Protein AF-A0AAJ1WDN5-F1 (afdb_monomer)

Sequence (62 aa):
QFNVQVDVWVSTMKEVDAFYFALDEVMRGNGWQCAYTEQTDDEDLEGAKRIIKRYVANISLN

Structure (mmCIF, N/CA/C/O backbone):
data_AF-A0AAJ1WDN5-F1
#
_entry.id   AF-A0AAJ1WDN5-F1
#
loop_
_atom_site.group_PDB
_atom_site.id
_atom_site.type_symbol
_atom_site.label_atom_id
_atom_site.label_alt_id
_atom_site.label_comp_id
_atom_site.label_asym_id
_atom_site.label_entity_id
_atom_site.label_seq_id
_atom_site.pdbx_PDB_ins_code
_atom_site.C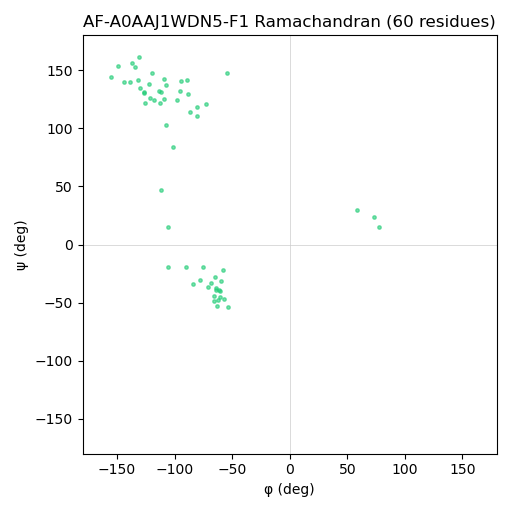artn_x
_atom_site.Cartn_y
_atom_site.Cartn_z
_atom_site.occupancy
_atom_site.B_iso_or_equiv
_atom_site.auth_seq_id
_atom_site.auth_comp_id
_atom_site.au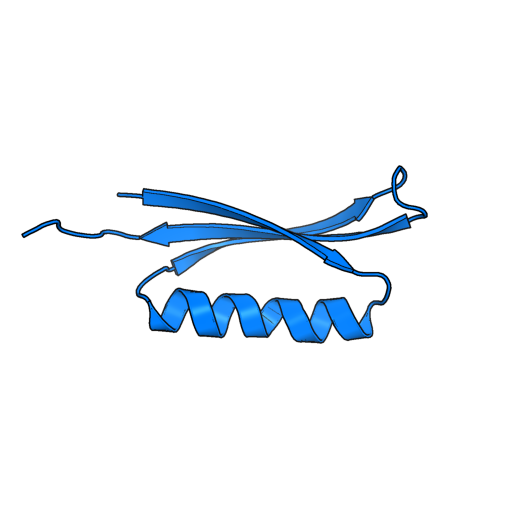th_asym_id
_atom_site.auth_atom_id
_atom_site.pdbx_PDB_model_num
ATOM 1 N N . GLN A 1 1 ? 9.101 6.447 -16.780 1.00 85.75 1 GLN A N 1
ATOM 2 C CA . GLN A 1 1 ? 8.920 6.272 -15.327 1.00 85.75 1 GLN A CA 1
ATOM 3 C C . GLN A 1 1 ? 7.434 6.334 -15.032 1.00 8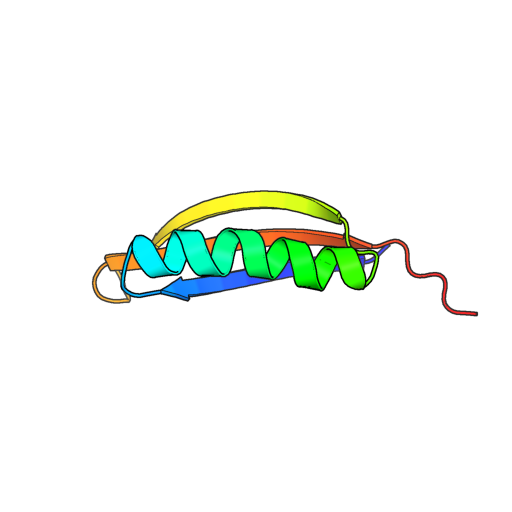5.75 1 GLN A C 1
ATOM 5 O O . GLN A 1 1 ? 6.777 7.259 -15.493 1.00 85.75 1 GLN A O 1
ATOM 10 N N . PHE A 1 2 ? 6.918 5.343 -14.317 1.00 92.75 2 PHE A N 1
ATOM 11 C CA . PHE A 1 2 ? 5.528 5.253 -13.890 1.00 92.75 2 PHE A CA 1
ATOM 12 C C . PHE A 1 2 ? 5.456 5.466 -12.383 1.00 92.75 2 PHE A C 1
ATOM 14 O O . PHE A 1 2 ? 6.337 5.002 -11.661 1.00 92.75 2 PHE A O 1
ATOM 21 N N . ASN A 1 3 ? 4.409 6.154 -11.934 1.00 94.88 3 ASN A N 1
ATOM 22 C CA . ASN A 1 3 ? 4.111 6.378 -10.526 1.00 94.88 3 ASN A CA 1
ATOM 23 C C . ASN A 1 3 ? 2.673 5.931 -10.274 1.00 94.88 3 ASN A C 1
ATOM 25 O O . ASN A 1 3 ? 1.776 6.333 -11.015 1.00 94.88 3 ASN A O 1
ATOM 29 N N . VAL A 1 4 ? 2.455 5.118 -9.247 1.00 95.50 4 VAL A N 1
ATOM 30 C CA . VAL A 1 4 ? 1.117 4.670 -8.847 1.00 95.50 4 VAL A CA 1
ATOM 31 C C . VAL A 1 4 ? 0.951 4.842 -7.346 1.00 95.50 4 VAL A C 1
ATOM 33 O O . VAL A 1 4 ? 1.894 4.615 -6.590 1.00 95.50 4 VAL A O 1
ATOM 36 N N . GLN A 1 5 ? -0.239 5.254 -6.923 1.00 97.12 5 GLN A N 1
ATOM 37 C CA . GLN A 1 5 ? -0.643 5.240 -5.525 1.00 97.12 5 GLN A CA 1
ATOM 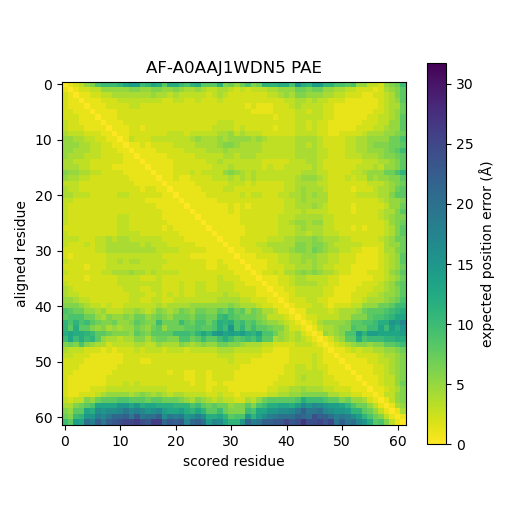38 C C . GLN A 1 5 ? -1.664 4.124 -5.319 1.00 97.12 5 GLN A C 1
ATOM 40 O O . GLN A 1 5 ? -2.545 3.926 -6.155 1.00 97.12 5 GLN A O 1
ATOM 45 N N . VAL A 1 6 ? -1.509 3.394 -4.222 1.00 95.94 6 VAL A N 1
ATOM 46 C CA . VAL A 1 6 ? -2.435 2.365 -3.769 1.00 95.94 6 VAL A CA 1
ATOM 47 C C . VAL A 1 6 ? -2.913 2.753 -2.381 1.00 95.94 6 VAL A C 1
ATOM 49 O O . VAL A 1 6 ? -2.102 2.969 -1.477 1.00 95.94 6 VAL A O 1
ATOM 52 N N . ASP A 1 7 ? -4.230 2.813 -2.237 1.00 95.25 7 ASP A N 1
ATOM 53 C CA . ASP A 1 7 ? -4.921 3.120 -0.997 1.00 95.25 7 ASP A CA 1
ATOM 54 C C . ASP A 1 7 ? -5.761 1.909 -0.605 1.00 95.25 7 ASP A C 1
ATOM 56 O O . ASP A 1 7 ? -6.565 1.421 -1.403 1.00 95.25 7 ASP A O 1
ATOM 60 N N . VAL A 1 8 ? -5.548 1.399 0.606 1.00 94.69 8 VAL A N 1
ATOM 61 C CA . VAL A 1 8 ? -6.268 0.232 1.125 1.00 94.69 8 VAL A CA 1
ATOM 62 C C . VAL A 1 8 ? -6.902 0.595 2.453 1.00 94.69 8 VAL A C 1
ATOM 64 O O . VAL A 1 8 ? -6.196 0.962 3.388 1.00 94.69 8 VAL A O 1
ATOM 67 N N . TRP A 1 9 ? -8.223 0.460 2.533 1.00 95.06 9 TRP A N 1
ATOM 68 C CA . TRP A 1 9 ? -8.985 0.619 3.765 1.00 95.06 9 TRP A CA 1
ATOM 69 C C . TRP A 1 9 ? -9.217 -0.742 4.410 1.00 95.06 9 TRP A C 1
ATOM 71 O O . TRP A 1 9 ? -9.628 -1.691 3.741 1.00 95.06 9 TRP A O 1
ATOM 81 N N . VAL A 1 10 ? -8.950 -0.833 5.708 1.00 93.69 10 VAL A N 1
ATOM 82 C CA . VAL A 1 10 ? -9.114 -2.041 6.520 1.00 93.69 10 VAL A CA 1
ATOM 83 C C . VAL A 1 10 ? -9.752 -1.696 7.859 1.00 93.69 10 VAL A C 1
ATOM 85 O O . VAL A 1 10 ? -9.653 -0.569 8.343 1.00 93.69 10 VAL A O 1
ATOM 88 N N . SER A 1 11 ? -10.401 -2.671 8.486 1.00 90.75 11 SER A N 1
ATOM 89 C CA . SER A 1 11 ? -11.170 -2.433 9.710 1.00 90.75 11 SER A CA 1
ATOM 90 C C . SER A 1 11 ? -10.335 -2.597 10.981 1.00 90.75 11 SER A C 1
ATOM 92 O O . SER A 1 11 ? -10.721 -2.108 12.040 1.00 90.75 11 SER A O 1
ATOM 94 N N . THR A 1 12 ? -9.191 -3.288 10.917 1.00 89.31 12 THR A N 1
ATOM 95 C CA . THR A 1 12 ? -8.394 -3.626 12.108 1.00 89.31 12 THR A CA 1
ATOM 96 C C . THR A 1 12 ? -6.896 -3.365 11.934 1.00 89.31 12 THR A C 1
ATOM 98 O O . THR A 1 12 ? -6.350 -3.491 10.843 1.00 89.31 12 THR A O 1
ATOM 101 N N . MET A 1 13 ? -6.181 -3.091 13.037 1.00 87.88 13 MET A N 1
ATOM 102 C CA . MET A 1 13 ? -4.706 -2.997 13.014 1.00 87.88 13 MET A CA 1
ATOM 103 C C . MET A 1 13 ? -4.033 -4.293 12.554 1.00 87.88 13 MET A C 1
ATOM 105 O O . MET A 1 13 ? -2.988 -4.256 11.917 1.00 87.88 13 MET A O 1
ATOM 109 N N . LYS A 1 14 ? -4.638 -5.450 12.844 1.00 90.44 14 LYS A N 1
ATOM 110 C CA . LYS A 1 14 ? -4.106 -6.741 12.398 1.00 90.44 14 LYS A CA 1
ATOM 111 C C . LYS A 1 14 ? -4.106 -6.850 10.870 1.00 90.44 14 LYS A C 1
ATOM 113 O O . LYS A 1 14 ? -3.176 -7.408 10.295 1.00 90.44 14 LYS A O 1
ATOM 118 N N . GLU A 1 15 ? -5.145 -6.335 10.219 1.00 92.31 15 GLU A N 1
ATOM 119 C CA . GLU A 1 15 ? -5.208 -6.269 8.759 1.00 92.31 15 GLU A CA 1
ATOM 120 C C . GLU A 1 15 ? -4.232 -5.235 8.206 1.00 92.31 15 GLU A C 1
ATOM 122 O O . GLU A 1 15 ? -3.604 -5.507 7.187 1.00 92.31 15 GLU A O 1
ATOM 127 N N . VAL A 1 16 ? -4.039 -4.103 8.895 1.00 91.38 16 VAL A N 1
ATOM 128 C CA . VAL A 1 16 ? -3.013 -3.122 8.511 1.00 91.38 16 VAL A CA 1
ATOM 129 C C . VAL A 1 16 ? -1.656 -3.809 8.384 1.00 91.38 16 VAL A C 1
ATOM 131 O O . VAL A 1 16 ? -1.043 -3.755 7.320 1.00 91.38 16 VAL A O 1
ATOM 134 N N . ASP A 1 17 ? -1.221 -4.526 9.420 1.00 90.62 17 ASP A N 1
ATOM 135 C CA . ASP A 1 17 ? 0.070 -5.219 9.408 1.00 90.62 17 ASP A CA 1
ATOM 136 C C . ASP A 1 17 ? 0.153 -6.272 8.290 1.00 90.62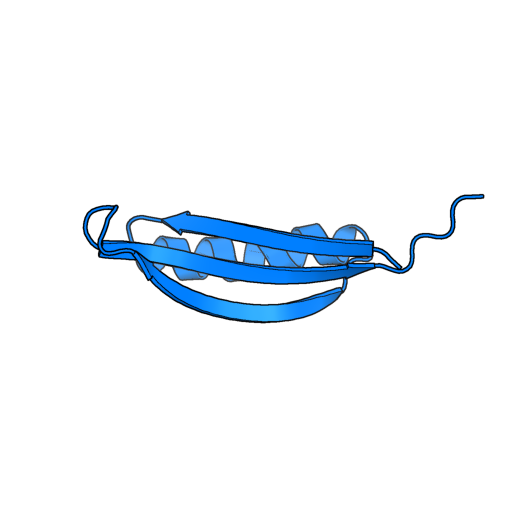 17 ASP A C 1
ATOM 138 O O . ASP A 1 17 ? 1.180 -6.392 7.616 1.00 90.62 17 ASP A O 1
ATOM 142 N N . ALA A 1 18 ? -0.937 -7.008 8.050 1.00 91.94 18 ALA A N 1
ATOM 143 C CA . ALA A 1 18 ? -0.995 -8.032 7.009 1.00 91.94 18 ALA A CA 1
ATOM 144 C C . ALA A 1 18 ? -0.870 -7.439 5.594 1.00 91.94 18 ALA A C 1
ATOM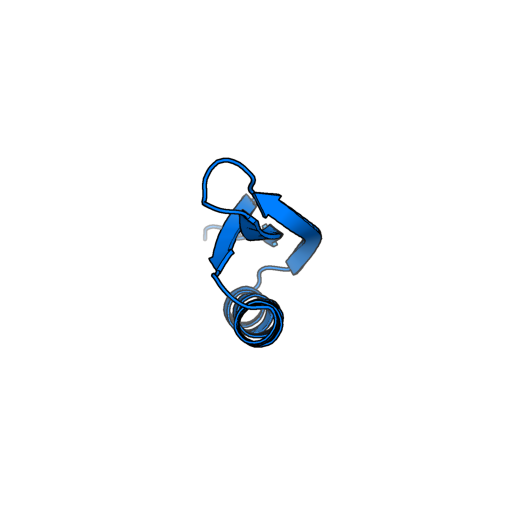 146 O O . ALA A 1 18 ? -0.068 -7.916 4.788 1.00 91.94 18 ALA A O 1
ATOM 147 N N . PHE A 1 19 ? -1.633 -6.388 5.283 1.00 94.00 19 PHE A N 1
ATOM 148 C CA . PHE A 1 19 ? -1.640 -5.782 3.950 1.00 94.00 19 PHE A CA 1
ATOM 149 C C . PHE A 1 19 ? -0.424 -4.893 3.700 1.00 94.00 19 PHE A C 1
ATOM 151 O O . PHE A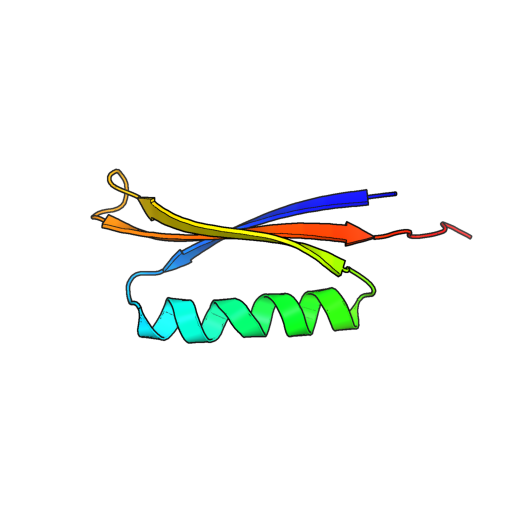 1 19 ? 0.048 -4.813 2.564 1.00 94.00 19 PHE A O 1
ATOM 158 N N . TYR A 1 20 ? 0.128 -4.268 4.741 1.00 93.12 20 TYR A N 1
ATOM 159 C CA . TYR A 1 20 ? 1.265 -3.366 4.607 1.00 93.12 20 TYR A CA 1
ATOM 160 C C . TYR A 1 20 ? 2.469 -4.045 3.940 1.00 93.12 20 TYR A C 1
ATOM 162 O O . TYR A 1 20 ? 3.051 -3.484 3.011 1.00 93.12 20 TYR A O 1
ATOM 170 N N . PHE A 1 21 ? 2.832 -5.253 4.377 1.00 90.81 21 PHE A N 1
ATOM 171 C CA . PHE A 1 21 ? 3.969 -5.978 3.799 1.00 90.81 21 PHE A CA 1
ATOM 172 C C . PHE A 1 21 ? 3.600 -6.753 2.533 1.00 90.81 21 PHE A C 1
ATOM 174 O O . PHE A 1 21 ? 4.416 -6.819 1.613 1.00 90.81 21 PHE A O 1
ATOM 181 N N . ALA A 1 22 ?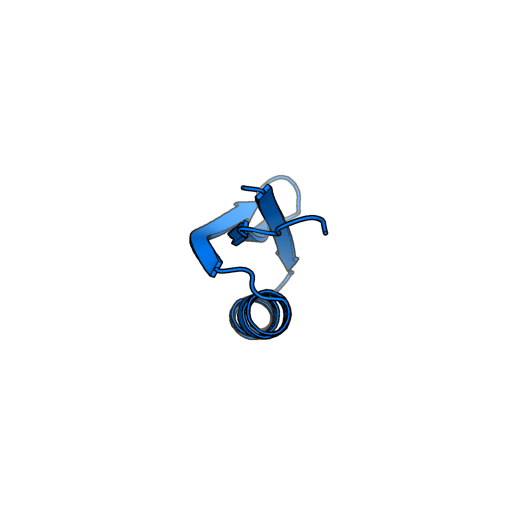 2.374 -7.282 2.449 1.00 95.06 22 ALA A N 1
ATOM 182 C CA . ALA A 1 22 ? 1.915 -8.027 1.278 1.00 95.06 22 ALA A CA 1
ATOM 183 C C . ALA A 1 22 ? 1.912 -7.162 0.004 1.00 95.06 22 ALA A C 1
ATOM 185 O O . ALA A 1 22 ? 2.328 -7.622 -1.060 1.00 95.06 22 ALA A O 1
ATOM 186 N N . LEU A 1 23 ? 1.516 -5.886 0.109 1.00 94.75 23 LEU A N 1
ATOM 187 C CA . LEU A 1 23 ? 1.573 -4.940 -1.013 1.00 94.75 23 LEU A CA 1
ATOM 188 C C . LEU A 1 23 ? 3.009 -4.741 -1.514 1.00 94.75 23 LEU A C 1
ATOM 190 O O . LEU A 1 23 ? 3.267 -4.801 -2.716 1.00 94.75 23 LEU A O 1
ATOM 194 N N . ASP A 1 24 ? 3.961 -4.560 -0.597 1.00 94.75 24 ASP A N 1
ATOM 195 C CA . ASP A 1 24 ? 5.367 -4.360 -0.951 1.00 94.75 24 ASP A CA 1
ATOM 196 C C . ASP A 1 24 ? 6.001 -5.617 -1.556 1.00 94.75 24 ASP A C 1
ATOM 198 O O . ASP A 1 24 ? 6.877 -5.515 -2.414 1.00 94.75 24 ASP A O 1
ATOM 202 N N . GLU A 1 25 ? 5.586 -6.806 -1.119 1.00 95.75 25 GLU A N 1
ATOM 203 C CA . GLU A 1 25 ? 6.013 -8.078 -1.703 1.00 95.75 25 GLU A CA 1
ATOM 204 C C . GLU A 1 25 ? 5.561 -8.204 -3.163 1.00 95.75 25 GLU A C 1
ATOM 206 O O . GLU A 1 25 ? 6.400 -8.390 -4.050 1.00 95.75 25 GLU A O 1
ATOM 211 N N . VAL A 1 26 ? 4.265 -8.010 -3.429 1.00 95.00 26 VAL A N 1
ATOM 212 C CA . VAL A 1 26 ? 3.692 -8.109 -4.780 1.00 95.00 26 VAL A CA 1
ATOM 213 C C . VAL A 1 26 ? 4.289 -7.059 -5.716 1.00 95.00 26 VAL A C 1
ATOM 215 O O . VAL A 1 26 ? 4.715 -7.384 -6.828 1.00 95.00 26 VAL A O 1
ATOM 218 N N . MET A 1 27 ? 4.363 -5.801 -5.278 1.00 94.81 27 MET A N 1
ATOM 219 C CA . MET A 1 27 ? 4.850 -4.698 -6.112 1.00 94.81 27 MET A CA 1
ATOM 220 C C . MET A 1 27 ? 6.333 -4.872 -6.460 1.00 94.81 27 MET A C 1
ATOM 222 O O . MET A 1 27 ? 6.717 -4.777 -7.630 1.00 94.81 27 MET A O 1
ATOM 226 N N . ARG A 1 28 ? 7.164 -5.236 -5.479 1.00 94.38 28 ARG A N 1
ATOM 227 C CA . ARG A 1 28 ? 8.590 -5.520 -5.697 1.00 94.38 28 ARG A CA 1
ATOM 228 C C . ARG A 1 28 ? 8.818 -6.720 -6.609 1.00 94.38 28 ARG A C 1
ATOM 230 O O . ARG A 1 28 ? 9.719 -6.661 -7.442 1.00 94.38 28 ARG A O 1
ATOM 237 N N . GLY A 1 29 ? 7.990 -7.764 -6.508 1.00 94.81 29 GLY A N 1
ATOM 238 C CA . GLY A 1 29 ? 8.011 -8.901 -7.435 1.00 94.81 29 GLY A CA 1
ATOM 239 C C . GLY A 1 29 ? 7.788 -8.501 -8.901 1.00 94.81 29 GLY A C 1
ATOM 240 O O . GLY A 1 29 ? 8.232 -9.205 -9.801 1.00 94.81 29 GLY A O 1
ATOM 241 N N . ASN A 1 30 ? 7.177 -7.337 -9.142 1.00 92.19 30 ASN A N 1
ATOM 242 C CA . ASN A 1 30 ? 6.911 -6.773 -10.467 1.00 92.19 30 ASN A CA 1
ATOM 243 C C . ASN A 1 30 ? 7.836 -5.591 -10.824 1.00 92.19 30 ASN A C 1
ATOM 245 O O . ASN A 1 30 ? 7.546 -4.835 -11.750 1.00 92.19 30 ASN A O 1
ATOM 249 N N . GLY A 1 31 ? 8.939 -5.397 -10.093 1.00 93.56 31 GLY A N 1
ATOM 250 C CA . GLY A 1 31 ? 9.920 -4.346 -10.386 1.00 93.56 31 GLY A CA 1
ATOM 251 C C . GLY A 1 31 ? 9.504 -2.935 -9.956 1.00 93.56 31 GLY A C 1
ATOM 252 O O . GLY A 1 31 ? 10.128 -1.959 -10.376 1.00 93.56 31 GLY A O 1
ATOM 253 N N . TRP A 1 32 ? 8.479 -2.811 -9.113 1.00 95.94 32 TRP A N 1
ATOM 254 C CA . TRP A 1 32 ? 8.082 -1.539 -8.517 1.00 95.94 32 TRP A CA 1
ATOM 255 C C . TRP A 1 32 ? 8.817 -1.303 -7.198 1.00 95.94 32 TRP A C 1
ATOM 257 O O . TRP A 1 32 ? 9.005 -2.213 -6.392 1.00 95.94 32 TRP A O 1
ATOM 267 N N . GLN A 1 33 ? 9.212 -0.058 -6.955 1.00 95.31 33 GLN A N 1
ATOM 268 C CA . GLN A 1 33 ? 9.891 0.366 -5.735 1.00 95.31 33 GLN A CA 1
ATOM 269 C C . GLN A 1 33 ? 8.978 1.275 -4.922 1.00 95.31 33 GLN A C 1
ATOM 271 O O . GLN A 1 33 ? 8.404 2.216 -5.462 1.00 95.31 33 GLN A O 1
ATOM 276 N N . CYS A 1 34 ? 8.843 1.000 -3.626 1.00 96.38 34 CYS A N 1
ATOM 277 C CA . CYS A 1 34 ? 8.071 1.848 -2.723 1.00 96.38 34 CYS A CA 1
ATOM 278 C C . CYS A 1 34 ? 8.840 3.150 -2.464 1.00 96.38 34 CYS A C 1
ATOM 280 O O . CYS A 1 34 ? 9.973 3.118 -1.986 1.00 96.38 34 CYS A O 1
ATOM 282 N N . ALA A 1 35 ? 8.232 4.283 -2.802 1.00 96.25 35 ALA A N 1
ATOM 283 C CA . ALA A 1 35 ? 8.804 5.615 -2.622 1.00 96.25 35 ALA A CA 1
ATOM 284 C C . ALA A 1 35 ? 8.161 6.380 -1.458 1.00 96.25 35 ALA A C 1
ATOM 286 O O . ALA A 1 35 ? 8.731 7.353 -0.970 1.00 96.25 35 ALA A O 1
ATOM 287 N N . TYR A 1 36 ? 6.970 5.965 -1.026 1.00 96.88 36 TYR A N 1
ATOM 288 C CA . TYR A 1 36 ? 6.239 6.613 0.055 1.00 96.88 36 TYR A CA 1
ATOM 289 C C . TYR A 1 36 ? 5.285 5.639 0.730 1.00 96.88 36 TYR A C 1
ATOM 291 O O . TYR A 1 36 ? 4.654 4.823 0.056 1.00 96.88 36 TYR A O 1
ATOM 299 N N . THR A 1 37 ? 5.139 5.785 2.044 1.00 96.44 37 THR A N 1
ATOM 300 C CA . THR A 1 37 ? 4.173 5.039 2.840 1.00 96.44 37 THR A CA 1
ATOM 301 C C . THR A 1 37 ? 3.615 5.919 3.952 1.00 96.44 37 THR A C 1
ATOM 303 O O . THR A 1 37 ? 4.357 6.660 4.593 1.00 96.44 37 THR A O 1
ATOM 306 N N . GLU A 1 38 ? 2.316 5.806 4.193 1.00 95.62 38 GLU A N 1
ATOM 307 C CA . GLU A 1 38 ? 1.605 6.491 5.271 1.00 95.62 38 GLU A CA 1
ATOM 308 C C . GLU A 1 38 ? 0.435 5.624 5.746 1.00 95.62 38 GLU A C 1
ATOM 310 O O . GLU A 1 38 ? -0.069 4.777 5.003 1.00 95.62 38 GLU A O 1
ATOM 315 N N . GLN A 1 39 ? 0.039 5.808 7.002 1.00 94.00 39 GLN A N 1
ATOM 316 C CA . GLN A 1 39 ? -1.173 5.229 7.564 1.00 94.00 39 GLN A CA 1
ATOM 317 C C . GLN A 1 39 ? -1.999 6.355 8.175 1.00 94.00 39 GLN A C 1
ATOM 319 O O . GLN A 1 39 ? -1.463 7.163 8.933 1.00 94.00 39 GLN A O 1
ATOM 324 N N . THR A 1 40 ? -3.285 6.398 7.850 1.00 93.81 40 THR A N 1
ATOM 325 C CA . THR A 1 40 ? -4.235 7.367 8.403 1.00 93.81 40 THR A CA 1
ATOM 326 C C . THR A 1 40 ? -5.484 6.640 8.882 1.00 93.81 40 THR A C 1
ATOM 328 O O . THR A 1 40 ? -5.747 5.511 8.469 1.00 93.81 40 THR A O 1
ATOM 331 N N . ASP A 1 41 ? -6.273 7.281 9.733 1.00 92.25 41 ASP A N 1
ATOM 332 C CA . ASP A 1 41 ? -7.643 6.853 10.008 1.00 92.25 41 ASP A CA 1
ATOM 333 C C . ASP A 1 41 ? -8.590 7.653 9.094 1.00 92.25 41 ASP A C 1
ATOM 335 O O . ASP A 1 41 ? -8.343 8.828 8.813 1.00 92.25 41 ASP A O 1
ATOM 339 N N . ASP A 1 42 ? -9.627 7.005 8.568 1.00 88.94 42 ASP A N 1
ATOM 340 C CA . ASP A 1 42 ? -10.629 7.602 7.685 1.00 88.94 42 ASP A CA 1
ATOM 341 C C . ASP A 1 42 ? -11.946 7.769 8.453 1.00 88.94 42 ASP A C 1
ATOM 343 O O . ASP A 1 42 ? -12.663 6.799 8.723 1.00 88.94 42 ASP A O 1
ATOM 347 N N . GLU A 1 43 ? -12.230 9.007 8.865 1.00 85.12 43 GLU A N 1
ATOM 348 C CA . GLU A 1 43 ? -13.397 9.348 9.688 1.00 85.12 43 GLU A CA 1
ATOM 349 C C . GLU A 1 43 ? -14.724 9.097 8.958 1.00 85.12 43 GLU A C 1
ATOM 351 O O . GLU A 1 43 ? -15.720 8.768 9.606 1.00 85.12 43 GLU A O 1
ATOM 356 N N . ASP A 1 44 ? -14.731 9.170 7.623 1.00 87.44 44 ASP A N 1
ATOM 357 C CA . ASP A 1 44 ? -15.931 8.960 6.808 1.00 87.44 44 ASP A CA 1
ATOM 358 C C . ASP A 1 44 ? -16.313 7.472 6.714 1.00 87.44 44 ASP A C 1
ATOM 360 O O . ASP A 1 44 ? -17.462 7.135 6.419 1.00 87.44 44 ASP A O 1
ATOM 364 N N . LEU A 1 45 ? -15.370 6.567 6.997 1.00 85.19 45 LEU A N 1
ATOM 365 C CA . LEU A 1 45 ? -15.550 5.113 6.953 1.00 85.19 45 LEU A CA 1
ATOM 366 C C . LEU A 1 45 ? -15.480 4.485 8.348 1.00 85.19 45 LEU A C 1
ATOM 368 O O . LEU A 1 45 ? -14.790 3.490 8.559 1.00 85.19 45 LEU A O 1
ATOM 372 N N . GLU A 1 46 ? -16.193 5.072 9.311 1.00 85.38 46 GLU A N 1
ATOM 373 C CA . GLU A 1 46 ? -16.281 4.578 10.697 1.00 85.38 46 GLU A CA 1
ATOM 374 C C . GLU A 1 46 ? -14.912 4.476 11.404 1.00 85.38 46 GLU A C 1
ATOM 376 O O . GLU A 1 46 ? -14.708 3.636 12.282 1.00 85.38 46 GLU A O 1
ATOM 381 N N . GLY A 1 47 ? -13.948 5.326 11.029 1.00 82.56 47 GLY A N 1
ATOM 382 C CA . GLY A 1 47 ? -12.586 5.265 11.564 1.00 82.56 47 GLY A CA 1
ATOM 383 C C . GLY A 1 47 ? -11.776 4.084 11.022 1.00 82.56 47 GLY A C 1
ATOM 384 O O . GLY A 1 47 ? -10.837 3.628 11.683 1.00 82.56 47 GLY A O 1
ATOM 385 N N . ALA A 1 48 ? -12.137 3.562 9.843 1.00 89.88 48 ALA A N 1
ATOM 386 C CA . ALA A 1 48 ? -11.349 2.558 9.143 1.00 89.88 48 ALA A CA 1
ATOM 387 C C . ALA A 1 48 ? -9.912 3.041 8.938 1.00 89.88 48 ALA A C 1
ATOM 389 O O . ALA A 1 48 ? -9.632 4.223 8.741 1.00 89.88 48 ALA A O 1
ATOM 390 N N . LYS A 1 49 ? -8.979 2.099 8.946 1.00 93.19 49 LYS A N 1
ATOM 391 C CA . LYS A 1 49 ? -7.559 2.390 8.782 1.00 93.19 49 LYS A CA 1
ATOM 392 C C . LYS A 1 49 ? -7.220 2.374 7.312 1.00 93.19 49 LYS A C 1
ATOM 394 O O . LYS A 1 49 ? -7.519 1.403 6.624 1.00 93.19 49 LYS A O 1
ATOM 399 N N . ARG A 1 50 ? -6.563 3.419 6.837 1.00 95.44 50 ARG A N 1
ATOM 400 C CA . ARG A 1 50 ? -6.131 3.561 5.454 1.00 95.44 50 ARG A CA 1
ATOM 401 C C . ARG A 1 50 ? -4.620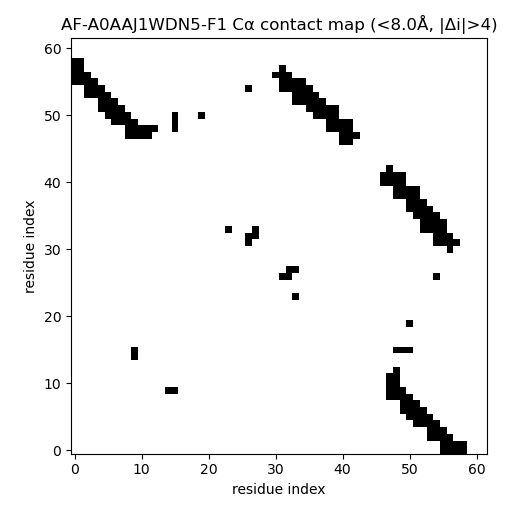 3.435 5.375 1.00 95.44 50 ARG A C 1
ATOM 403 O O . ARG A 1 50 ? -3.888 4.174 6.026 1.00 95.44 50 ARG A O 1
ATOM 410 N N . ILE A 1 51 ? -4.152 2.517 4.543 1.00 96.25 51 ILE A N 1
ATOM 411 C CA . ILE A 1 51 ? -2.748 2.391 4.159 1.00 96.25 51 ILE A CA 1
ATOM 412 C C . ILE A 1 51 ? -2.573 3.087 2.816 1.00 96.25 51 ILE A C 1
ATOM 414 O O . ILE A 1 51 ? -3.240 2.723 1.850 1.00 96.25 51 ILE A O 1
ATOM 418 N N . ILE A 1 52 ? -1.651 4.041 2.745 1.00 97.00 52 ILE A N 1
ATOM 419 C CA . ILE A 1 52 ? -1.304 4.760 1.520 1.00 97.00 52 ILE A CA 1
ATOM 420 C C . ILE A 1 52 ? 0.116 4.371 1.140 1.00 97.00 52 ILE A C 1
ATOM 422 O O . ILE A 1 52 ? 1.051 4.595 1.910 1.00 97.00 52 ILE A O 1
ATOM 426 N N . LYS A 1 53 ? 0.307 3.817 -0.058 1.00 97.75 53 LYS A N 1
ATOM 427 C CA . LYS A 1 53 ? 1.639 3.514 -0.597 1.00 97.75 53 LYS A CA 1
ATOM 428 C C . LYS A 1 53 ? 1.791 4.054 -2.004 1.00 97.75 53 LYS A C 1
ATOM 430 O O . LYS A 1 53 ? 0.905 3.884 -2.837 1.00 97.75 53 LYS A O 1
ATOM 435 N N . ARG A 1 54 ? 2.927 4.695 -2.289 1.00 97.75 54 ARG A N 1
ATOM 436 C CA . ARG A 1 54 ? 3.271 5.137 -3.649 1.00 97.75 54 ARG A CA 1
ATOM 437 C C . ARG A 1 54 ? 4.463 4.361 -4.154 1.00 97.75 54 ARG A C 1
ATOM 439 O O . ARG A 1 54 ? 5.488 4.275 -3.476 1.00 97.75 54 ARG A O 1
ATOM 446 N N . TYR A 1 55 ? 4.333 3.857 -5.369 1.00 97.19 55 TYR A N 1
ATOM 447 C CA . TYR A 1 55 ? 5.351 3.065 -6.023 1.00 97.19 55 TYR A CA 1
ATOM 448 C C . TYR A 1 55 ? 5.812 3.711 -7.315 1.00 97.19 55 TYR A C 1
ATOM 450 O O . TYR A 1 55 ? 5.030 4.338 -8.031 1.00 97.19 55 TYR A O 1
ATOM 458 N N . VAL A 1 56 ? 7.086 3.496 -7.621 1.00 96.81 56 VAL A N 1
ATOM 459 C CA . VAL A 1 56 ? 7.734 3.963 -8.840 1.00 96.81 56 VAL A CA 1
ATOM 460 C C . VAL A 1 56 ? 8.314 2.780 -9.603 1.00 96.81 56 VAL A C 1
ATOM 462 O O . VAL A 1 56 ? 8.904 1.880 -9.008 1.00 96.81 56 VAL A O 1
ATOM 465 N N . ALA A 1 57 ? 8.157 2.774 -10.923 1.00 94.88 57 ALA A N 1
ATOM 466 C CA . ALA A 1 57 ? 8.788 1.783 -11.787 1.00 94.88 57 ALA A CA 1
ATOM 467 C C . ALA A 1 57 ? 9.330 2.424 -13.064 1.00 94.88 57 ALA A C 1
ATOM 469 O O . ALA A 1 57 ? 8.702 3.283 -13.692 1.00 94.88 57 ALA A O 1
ATOM 470 N N . ASN A 1 58 ? 10.507 1.970 -13.479 1.00 88.88 58 ASN A N 1
ATOM 471 C CA . ASN A 1 58 ? 11.081 2.302 -14.775 1.00 88.88 58 ASN A CA 1
ATOM 472 C C . ASN A 1 58 ? 10.850 1.123 -15.711 1.00 88.88 58 ASN A C 1
ATOM 474 O O . ASN A 1 58 ? 11.700 0.253 -15.854 1.00 88.88 58 ASN A O 1
ATOM 478 N N . ILE A 1 59 ? 9.661 1.083 -16.305 1.00 78.56 59 ILE A N 1
ATOM 479 C CA . ILE A 1 59 ? 9.316 0.082 -17.309 1.00 78.56 59 ILE A CA 1
ATOM 480 C C . ILE A 1 59 ? 9.778 0.623 -18.662 1.00 78.56 59 ILE A C 1
ATOM 482 O O . ILE A 1 59 ? 9.270 1.645 -19.129 1.00 78.56 59 ILE A O 1
ATOM 486 N N . SER A 1 60 ? 10.755 -0.049 -19.264 1.00 74.31 60 SER A N 1
ATOM 487 C CA . SER A 1 60 ? 11.093 0.133 -20.674 1.00 74.31 60 SER A CA 1
ATOM 488 C C . SER A 1 60 ? 10.102 -0.678 -21.499 1.00 74.31 60 SER A C 1
ATOM 490 O O . SER A 1 60 ? 10.022 -1.895 -21.343 1.00 74.31 60 SER A O 1
ATOM 492 N N . LEU A 1 61 ? 9.324 -0.009 -22.345 1.00 67.88 61 LEU A N 1
ATOM 493 C CA . LEU A 1 61 ? 8.525 -0.687 -23.361 1.00 67.88 61 LEU A CA 1
ATOM 494 C C . LEU A 1 61 ? 9.473 -0.994 -24.524 1.00 67.88 61 LEU A C 1
ATOM 496 O O . LEU A 1 61 ? 9.985 -0.062 -25.144 1.00 67.88 61 LEU A O 1
ATOM 500 N N . ASN A 1 62 ? 9.770 -2.279 -24.727 1.00 59.28 62 ASN A N 1
ATOM 501 C CA . ASN A 1 62 ? 10.501 -2.760 -25.903 1.00 59.28 62 ASN A CA 1
ATOM 502 C C . ASN A 1 62 ? 9.626 -2.687 -27.155 1.00 59.28 62 ASN A C 1
ATOM 504 O O . ASN A 1 62 ? 8.403 -2.924 -27.023 1.00 59.28 62 ASN A O 1
#

Organism: NCBI:txid357441

Secondary structure (DSSP, 8-state):
-EEEEEEEEESSHHHHHHHHHHHHHHHHHTT-EEEEEEEEEEGGGTTEEEEEEEEEE-----

Radius of gyration: 13.15 Å; Cα contacts (8 Å, |Δi|>4): 98; chains: 1; bounding box: 27×18×39 Å

Mean predicted aligned error: 3.92 Å

Nearest PDB structures (foldseek):
  7of7-assembly1_f  TM=7.746E-01  e=5.896E-01  Homo sapiens
  7pd3-assembly1_f  TM=7.562E-01  e=4.851E-01  Homo sapiens
  7o9k-assembly1_f  TM=6.752E-01  e=3.740E-01  Homo sapiens
  7of6-assembly1_f  TM=7.813E-01  e=1.900E+00  Homo sapiens
  2qmw-assembly1_A-2  TM=5.945E-01  e=7.166E-01  Staphylococcus aureus subsp. aureus Mu50

Foldseek 3Di:
DDKDKDKDWAADPVVVVVVVVVVVVVQVVVQKDWPDWDWDFDVVVVRTIMIITMIDHDDDDD

Solvent-accessible surface area (backbone atoms only — not comparable to full-atom values): 3642 Å² total; per-residue (Å²): 116,47,78,49,76,48,78,48,79,35,87,46,72,71,50,47,62,54,49,60,54,51,52,54,51,57,40,43,76,70,63,32,41,82,77,45,76,51,75,48,72,35,74,93,58,84,54,23,37,31,43,40,38,30,34,38,28,78,72,80,85,129

pLDDT: mean 91.63, std 6.91, range [59.28, 97.75]